Protein AF-A0A3M3ZAH5-F1 (afdb_monomer_lite)

Secondary structure (DSSP, 8-state):
-HHHHHHHHHHHHHHHS-TTSHHHHHHHHHHHHHHTSPPP--PPP-HHHHHHHHHHHHHHHHHTS---SSS-S--

Foldseek 3Di:
DVLVVLVVVLVVLVVPDDCPDPVSVVVNVVSVVVNPDDDDDDDDDCVVVVVVVVVVVVVVVVVPDPPPDDPDDDD

Sequence (75 aa):
MYSKAITEAQSVLKANFDQDDPQGKALVQGLDALASQPVSVKTPDLAPSLSAVQAYLERRHAAGKPAEAQQGASR

pLDDT: mean 83.19, std 14.74, range [44.31, 97.12]

Structure (mmCIF, N/CA/C/O backbone):
data_AF-A0A3M3ZAH5-F1
#
_entry.id   AF-A0A3M3ZAH5-F1
#
loop_
_atom_site.group_PDB
_atom_site.id
_atom_site.type_symbol
_atom_site.label_atom_id
_atom_site.label_alt_id
_atom_site.label_comp_id
_atom_site.label_asym_id
_atom_site.label_entity_id
_atom_site.label_seq_id
_atom_site.pdbx_PDB_ins_code
_atom_site.Cartn_x
_atom_site.Cartn_y
_atom_site.Cartn_z
_atom_site.occupancy
_atom_site.B_iso_or_equiv
_atom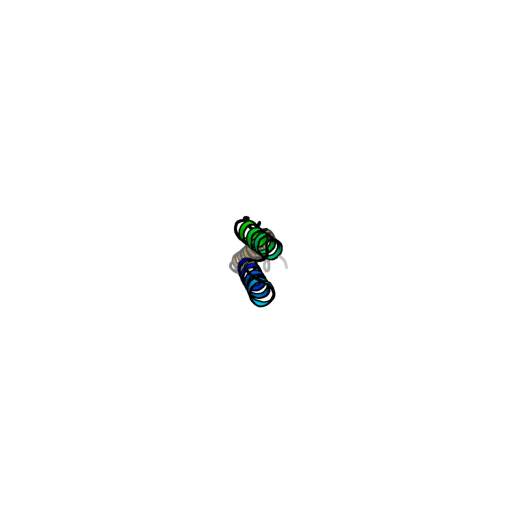_site.auth_seq_id
_atom_site.auth_comp_id
_atom_site.auth_asym_id
_atom_site.auth_atom_id
_atom_site.pdbx_PDB_model_num
ATOM 1 N N . MET A 1 1 ? 4.446 -3.138 2.612 1.00 77.69 1 MET A N 1
ATOM 2 C CA . MET A 1 1 ? 4.773 -2.113 3.631 1.00 77.69 1 MET A CA 1
ATOM 3 C C . MET A 1 1 ? 3.519 -1.438 4.166 1.00 77.69 1 MET A C 1
ATOM 5 O O . MET A 1 1 ? 3.293 -1.545 5.358 1.00 77.69 1 MET A O 1
ATOM 9 N N . TYR A 1 2 ? 2.671 -0.846 3.315 1.00 82.44 2 TYR A N 1
ATOM 10 C CA . TYR A 1 2 ? 1.424 -0.189 3.742 1.00 82.44 2 TYR A CA 1
ATOM 11 C C . TYR A 1 2 ? 0.486 -1.083 4.576 1.00 82.44 2 TYR A C 1
ATOM 13 O O . TYR A 1 2 ? 0.176 -0.750 5.713 1.00 82.44 2 TYR A O 1
ATOM 21 N N . SER A 1 3 ? 0.123 -2.265 4.067 1.00 85.38 3 SER A N 1
ATOM 22 C CA . SER A 1 3 ? -0.735 -3.219 4.790 1.00 85.38 3 SER A CA 1
ATOM 23 C C . SER A 1 3 ? -0.162 -3.633 6.148 1.00 85.38 3 SER A C 1
ATOM 25 O O . SER A 1 3 ? -0.877 -3.652 7.143 1.00 85.38 3 SER A O 1
ATOM 27 N N . LYS A 1 4 ? 1.151 -3.889 6.203 1.00 86.88 4 LYS A N 1
ATOM 28 C CA . LYS A 1 4 ? 1.865 -4.227 7.441 1.00 86.88 4 LYS A CA 1
ATOM 29 C C . LYS A 1 4 ? 1.753 -3.110 8.487 1.00 86.88 4 LYS A C 1
ATOM 31 O O . LYS A 1 4 ? 1.488 -3.407 9.645 1.00 86.88 4 LYS A O 1
ATOM 36 N N . ALA A 1 5 ? 1.903 -1.850 8.074 1.00 90.25 5 ALA A N 1
ATOM 37 C CA . ALA A 1 5 ? 1.782 -0.701 8.970 1.00 90.25 5 ALA A CA 1
ATOM 38 C C . ALA A 1 5 ? 0.360 -0.548 9.539 1.00 90.25 5 ALA A C 1
ATOM 40 O O . ALA A 1 5 ? 0.209 -0.242 10.719 1.00 90.25 5 ALA A O 1
ATOM 41 N N . ILE A 1 6 ? -0.682 -0.813 8.738 1.00 91.56 6 ILE A N 1
ATOM 42 C CA . ILE A 1 6 ? -2.069 -0.781 9.230 1.00 91.56 6 ILE A CA 1
ATOM 43 C C . ILE A 1 6 ? -2.321 -1.894 10.254 1.00 91.56 6 ILE A C 1
ATOM 45 O O . ILE A 1 6 ? -2.887 -1.628 11.312 1.00 91.56 6 ILE A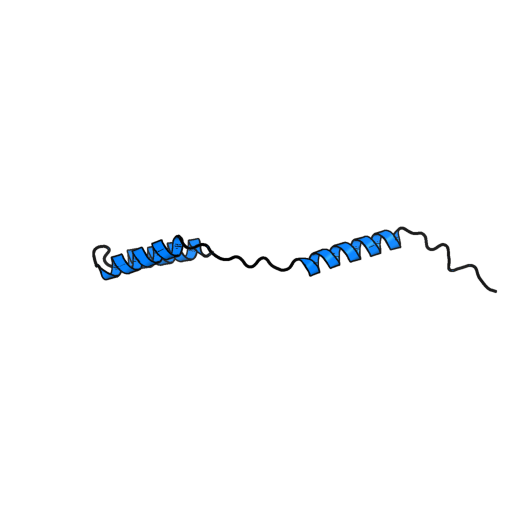 O 1
ATOM 49 N N . THR A 1 7 ? -1.855 -3.120 9.997 1.00 91.44 7 THR A N 1
ATOM 50 C CA . THR A 1 7 ? -1.975 -4.229 10.960 1.00 91.44 7 THR A CA 1
ATOM 51 C C . THR A 1 7 ? -1.281 -3.915 12.287 1.00 91.44 7 THR A C 1
ATOM 53 O O . THR A 1 7 ? -1.814 -4.206 13.356 1.00 91.44 7 THR A O 1
ATOM 56 N N . GLU A 1 8 ? -0.110 -3.287 12.234 1.00 92.06 8 GLU A N 1
ATOM 57 C CA . GLU A 1 8 ? 0.640 -2.896 13.426 1.00 92.06 8 GLU A CA 1
ATOM 58 C C . GLU A 1 8 ? -0.082 -1.794 14.216 1.00 92.06 8 GLU A C 1
ATOM 60 O O . GLU A 1 8 ? -0.243 -1.914 15.431 1.00 92.06 8 GLU A O 1
ATOM 65 N N . ALA A 1 9 ? -0.638 -0.788 13.532 1.00 92.00 9 ALA A N 1
ATOM 66 C CA . ALA A 1 9 ? -1.470 0.238 14.160 1.00 92.00 9 ALA A CA 1
ATOM 67 C C . ALA A 1 9 ? -2.718 -0.356 14.842 1.00 92.00 9 ALA A C 1
ATOM 69 O O . ALA A 1 9 ? -3.034 0.006 15.977 1.00 92.00 9 ALA A O 1
ATOM 70 N N . GLN A 1 10 ? -3.390 -1.320 14.203 1.00 91.00 10 GLN A N 1
ATOM 71 C CA . GLN A 1 10 ? -4.516 -2.039 14.810 1.00 91.00 10 GLN A CA 1
ATOM 72 C C . GLN A 1 10 ? -4.090 -2.816 16.062 1.00 91.00 10 GLN A C 1
ATOM 74 O O . GLN A 1 10 ? -4.821 -2.831 17.052 1.00 91.00 10 GLN A O 1
ATOM 79 N N . SER A 1 11 ? -2.909 -3.440 16.044 1.00 92.88 11 SER A N 1
ATOM 80 C CA . SER A 1 11 ? -2.366 -4.156 17.202 1.00 92.88 11 SER A CA 1
ATOM 81 C C . SER A 1 11 ? -2.098 -3.218 18.379 1.00 92.88 11 SER A C 1
ATOM 83 O O . SER A 1 11 ? -2.434 -3.553 19.512 1.00 92.88 11 SER A O 1
ATOM 85 N N . VAL A 1 12 ? -1.527 -2.037 18.125 1.00 93.75 12 VAL A N 1
ATOM 86 C CA . VAL A 1 12 ? -1.276 -1.027 19.164 1.00 93.75 12 VAL A CA 1
ATOM 87 C C . VAL A 1 12 ? -2.591 -0.517 19.746 1.00 93.75 12 VAL A C 1
ATOM 89 O O . VAL A 1 12 ? -2.712 -0.437 20.965 1.00 93.75 12 VAL A O 1
ATOM 92 N N . LEU A 1 13 ? -3.600 -0.237 18.916 1.00 90.38 13 LEU A N 1
ATOM 93 C CA . LEU A 1 13 ? -4.909 0.184 19.421 1.00 90.38 13 LEU A CA 1
ATOM 94 C C . LEU A 1 13 ? -5.550 -0.888 20.310 1.00 90.38 13 LEU A C 1
ATOM 96 O O . LEU A 1 13 ? -5.989 -0.579 21.412 1.00 90.38 13 LEU A O 1
ATOM 100 N N . LYS A 1 14 ? -5.537 -2.155 19.881 1.00 89.00 14 LYS A N 1
ATOM 101 C CA . LYS A 1 14 ? -6.087 -3.274 20.664 1.00 89.00 14 LYS A CA 1
ATOM 102 C C . LYS A 1 14 ? -5.357 -3.513 21.984 1.00 89.00 14 L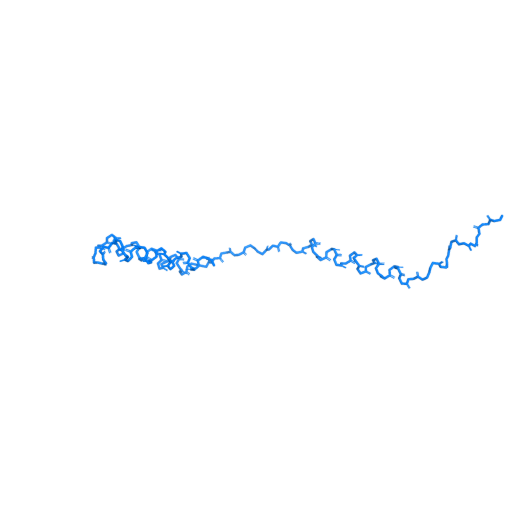YS A C 1
ATOM 104 O O . LYS A 1 14 ? -5.977 -3.955 22.941 1.00 89.00 14 LYS A O 1
ATOM 109 N N . ALA A 1 15 ? -4.054 -3.246 22.027 1.00 92.12 15 ALA A N 1
ATOM 110 C CA . ALA A 1 15 ? -3.243 -3.449 23.223 1.00 92.12 15 ALA A CA 1
ATOM 111 C C . ALA A 1 15 ? -3.362 -2.311 24.250 1.00 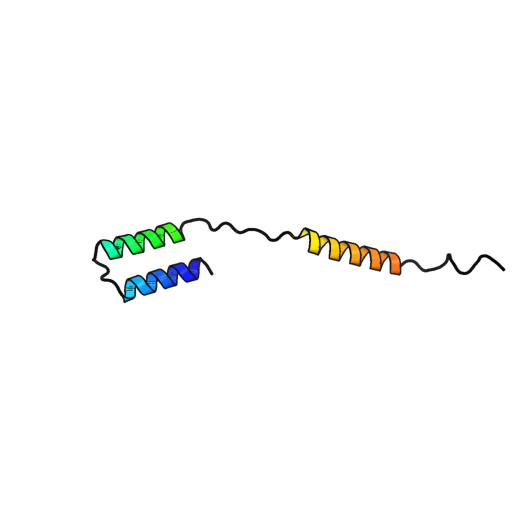92.12 15 ALA A C 1
ATOM 113 O O . ALA A 1 15 ? -3.084 -2.538 25.423 1.00 92.12 15 ALA A O 1
ATOM 114 N N . ASN A 1 16 ? -3.730 -1.097 23.821 1.00 89.50 16 ASN A N 1
ATOM 115 C CA . ASN A 1 16 ? -3.656 0.103 24.666 1.00 89.50 16 ASN A CA 1
ATOM 116 C C . ASN A 1 16 ? -5.016 0.746 24.973 1.00 89.50 16 ASN A C 1
ATOM 118 O O . ASN A 1 16 ? -5.078 1.606 25.848 1.00 89.50 16 ASN A O 1
ATOM 122 N N . PHE A 1 17 ? -6.087 0.360 24.277 1.00 87.75 17 PHE A N 1
ATOM 123 C CA . PHE A 1 17 ? -7.419 0.934 24.462 1.00 87.75 17 PHE A CA 1
ATOM 124 C C . PHE A 1 17 ? -8.443 -0.136 24.820 1.00 87.75 17 PHE A C 1
ATOM 126 O O . PHE A 1 17 ? -8.372 -1.270 24.342 1.00 87.75 17 PHE A O 1
ATOM 133 N N . ASP A 1 18 ? -9.426 0.262 25.626 1.00 85.62 18 ASP A N 1
ATOM 134 C CA . ASP A 1 18 ? -10.605 -0.555 25.871 1.00 85.62 18 ASP A CA 1
ATOM 135 C C . ASP A 1 18 ? -11.343 -0.790 24.543 1.00 85.62 18 ASP A C 1
ATOM 137 O O . ASP A 1 18 ? -11.658 0.146 23.804 1.00 85.62 18 ASP A O 1
ATOM 141 N N . GLN A 1 19 ? -11.570 -2.061 24.214 1.00 80.81 19 GLN A N 1
ATOM 142 C CA . GLN A 1 19 ? -12.226 -2.472 22.975 1.00 80.81 19 GLN A CA 1
ATOM 143 C C . GLN A 1 19 ? -13.699 -2.074 22.954 1.00 80.81 19 GLN A C 1
ATOM 145 O O . GLN A 1 19 ? -14.268 -1.979 21.867 1.00 80.81 19 GLN A O 1
ATOM 150 N N . ASP A 1 20 ? -14.310 -1.854 24.120 1.00 85.38 20 ASP A N 1
ATOM 151 C CA . ASP A 1 20 ? -15.715 -1.491 24.233 1.00 85.38 20 ASP A CA 1
ATOM 152 C C . ASP A 1 20 ? -15.976 0.009 24.261 1.00 85.38 20 ASP A C 1
ATOM 154 O O . ASP A 1 20 ? -17.113 0.428 24.006 1.00 85.38 20 ASP A O 1
ATOM 158 N N . ASP A 1 21 ? -14.920 0.802 24.439 1.00 89.38 21 ASP A N 1
ATOM 159 C CA . ASP A 1 21 ? -14.983 2.252 24.386 1.00 89.38 21 ASP A CA 1
ATOM 160 C C . ASP A 1 21 ? -15.366 2.748 22.973 1.00 89.38 21 ASP A C 1
ATOM 162 O O . ASP A 1 21 ? -14.772 2.338 21.964 1.00 89.38 21 ASP A O 1
ATOM 166 N N . PRO A 1 22 ? -16.360 3.648 22.857 1.00 88.31 22 PRO A N 1
ATOM 167 C CA . PRO A 1 22 ? -16.812 4.161 21.568 1.00 88.31 22 PRO A CA 1
ATOM 168 C C . PRO A 1 22 ? -15.726 4.914 20.784 1.00 88.31 22 PRO A C 1
ATOM 170 O O . PRO A 1 22 ? -15.759 4.891 19.551 1.00 88.31 22 PRO A O 1
ATOM 173 N N . GLN A 1 23 ? -14.752 5.552 21.444 1.00 86.56 23 GLN A N 1
ATOM 174 C CA . GLN A 1 23 ? -13.647 6.222 20.752 1.00 86.56 23 GLN A CA 1
ATOM 175 C C . GLN A 1 23 ? -12.654 5.195 20.194 1.00 86.56 23 GLN A C 1
ATOM 177 O O . GLN A 1 23 ? -12.236 5.311 19.040 1.00 86.56 23 GLN A O 1
ATOM 182 N N . GLY A 1 24 ? -12.338 4.150 20.964 1.00 88.12 24 GLY A N 1
ATOM 183 C CA . GLY A 1 24 ? -11.535 3.012 20.507 1.00 88.12 24 GLY A CA 1
ATOM 184 C C . GLY A 1 24 ? -12.145 2.325 19.280 1.00 88.12 24 GLY A C 1
ATOM 185 O O . GLY A 1 24 ? -11.458 2.109 18.276 1.00 88.12 24 GLY A O 1
ATOM 186 N N . LYS A 1 25 ? -13.460 2.074 19.307 1.00 88.62 25 LYS A N 1
ATOM 187 C CA . LYS A 1 25 ? -14.211 1.513 18.168 1.00 88.62 25 LYS A CA 1
ATOM 188 C C . LYS A 1 25 ? -14.124 2.400 16.924 1.00 88.62 25 LYS A C 1
ATOM 190 O O . LYS A 1 25 ? -13.884 1.883 15.833 1.00 88.62 25 LYS A O 1
ATOM 195 N N . ALA A 1 26 ? -14.256 3.718 17.078 1.00 90.94 26 ALA A N 1
ATOM 196 C CA . ALA A 1 26 ? -14.144 4.659 15.963 1.00 90.94 26 ALA A CA 1
ATOM 197 C C . ALA A 1 26 ? -12.742 4.655 15.322 1.00 90.94 26 ALA A C 1
ATOM 199 O O . ALA A 1 26 ? -12.619 4.693 14.097 1.00 90.94 26 ALA A O 1
ATOM 200 N N . LEU A 1 27 ? -11.679 4.555 16.129 1.00 90.31 27 LEU A N 1
ATOM 201 C CA . LEU A 1 27 ? -10.301 4.480 15.628 1.00 90.31 27 LEU A CA 1
ATOM 202 C C . LEU A 1 27 ? -10.040 3.187 14.843 1.00 90.31 27 LEU A C 1
ATOM 204 O O . LEU A 1 27 ? -9.446 3.236 13.765 1.00 90.31 27 LEU A O 1
ATOM 208 N N . VAL A 1 28 ? -10.516 2.040 15.340 1.00 89.62 28 VAL A N 1
ATOM 209 C CA . VAL A 1 28 ? -10.392 0.750 14.638 1.00 89.62 28 VAL A CA 1
ATOM 210 C C . VAL A 1 28 ? -11.139 0.781 13.303 1.00 89.62 28 VAL A C 1
ATOM 212 O O . VAL A 1 28 ? -10.558 0.428 12.278 1.00 89.62 28 VAL A O 1
ATOM 215 N N . GLN A 1 29 ? -12.372 1.297 13.285 1.00 91.06 29 GLN A N 1
ATOM 216 C CA . GLN A 1 29 ? -13.149 1.467 12.051 1.00 91.06 29 GLN A CA 1
ATOM 217 C C . GLN A 1 29 ? -12.441 2.372 11.033 1.00 91.06 29 GLN A C 1
ATOM 219 O O . GLN A 1 29 ? -12.464 2.092 9.834 1.00 91.06 29 GLN A O 1
ATOM 224 N N . GLY A 1 30 ? -11.774 3.433 11.494 1.00 90.50 30 GLY A N 1
ATOM 225 C CA . GLY A 1 30 ? -10.967 4.301 10.637 1.00 90.50 30 GLY A CA 1
ATOM 226 C C . GLY A 1 30 ? -9.787 3.569 9.992 1.00 90.50 30 GLY A C 1
ATOM 227 O O . GLY A 1 30 ? -9.520 3.758 8.804 1.00 90.50 30 GLY A O 1
ATOM 228 N N . LEU A 1 31 ? -9.107 2.695 10.740 1.00 91.12 31 LEU A N 1
ATOM 229 C CA . LEU A 1 31 ? -8.023 1.870 10.200 1.00 91.12 31 LEU A CA 1
ATOM 230 C C . LEU A 1 31 ? -8.527 0.816 9.210 1.00 91.12 31 LEU A C 1
ATOM 232 O O . LEU A 1 31 ? -7.863 0.586 8.202 1.00 91.12 31 LEU A O 1
ATOM 236 N N . ASP A 1 32 ? -9.688 0.209 9.456 1.00 90.31 32 ASP A N 1
ATOM 237 C CA . ASP A 1 32 ? -10.305 -0.746 8.525 1.00 90.31 32 ASP A CA 1
ATOM 238 C C . ASP A 1 32 ? -10.723 -0.064 7.215 1.00 90.31 32 ASP A C 1
ATOM 240 O O . ASP A 1 32 ? -10.437 -0.561 6.121 1.00 90.31 32 ASP A O 1
ATOM 244 N N . ALA A 1 33 ? -11.318 1.129 7.308 1.00 91.19 33 ALA A N 1
ATOM 245 C CA . ALA A 1 33 ? -11.637 1.941 6.140 1.00 91.19 33 ALA A CA 1
ATOM 246 C C . ALA A 1 33 ? -10.367 2.304 5.357 1.00 91.19 33 ALA A C 1
ATOM 248 O O . ALA A 1 33 ? -10.341 2.190 4.132 1.00 91.19 33 ALA A O 1
ATOM 249 N N . LEU A 1 34 ? -9.291 2.685 6.048 1.00 88.88 34 LEU A N 1
ATOM 250 C CA . LEU A 1 34 ? -8.010 3.007 5.426 1.00 88.88 34 LEU A CA 1
ATOM 251 C C . LEU A 1 34 ? -7.359 1.778 4.766 1.00 88.88 34 LEU A C 1
ATOM 253 O O . LEU A 1 34 ? -6.889 1.888 3.639 1.00 88.88 34 LEU A O 1
ATOM 257 N N . ALA A 1 35 ? -7.408 0.600 5.395 1.00 88.56 35 ALA A N 1
ATOM 258 C CA . ALA A 1 35 ? -6.920 -0.654 4.812 1.00 88.56 35 ALA A CA 1
ATOM 259 C C . ALA A 1 35 ? -7.611 -1.017 3.489 1.00 88.56 35 ALA A C 1
ATOM 261 O O . ALA A 1 35 ? -6.986 -1.626 2.622 1.00 88.56 35 ALA A O 1
ATOM 262 N N . SER A 1 36 ? -8.887 -0.652 3.337 1.00 87.56 36 SER A N 1
ATOM 263 C CA . SER A 1 36 ? -9.662 -0.921 2.122 1.00 87.56 36 SER A CA 1
ATOM 264 C C . SER A 1 36 ? -9.363 0.039 0.964 1.00 87.56 36 SER A C 1
ATOM 266 O O . SER A 1 36 ? -9.759 -0.227 -0.172 1.00 87.56 36 SER A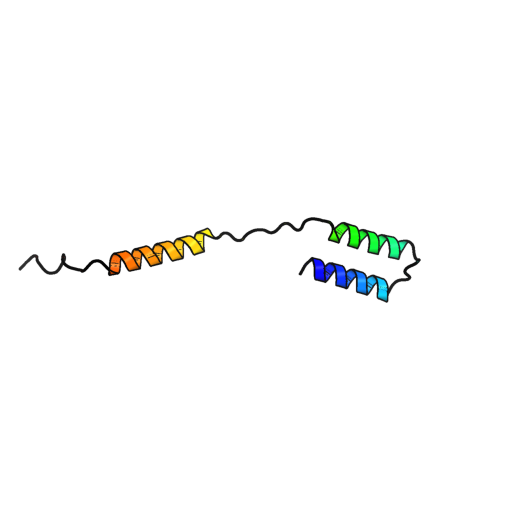 O 1
ATOM 268 N N . GLN A 1 37 ? -8.666 1.152 1.221 1.00 87.94 37 GLN A N 1
ATOM 269 C CA . GLN A 1 37 ? -8.383 2.138 0.186 1.00 87.94 37 GLN A CA 1
ATOM 270 C C . GLN A 1 37 ? -7.255 1.671 -0.748 1.00 87.94 37 GLN A C 1
ATOM 272 O O . GLN A 1 37 ? -6.217 1.183 -0.289 1.00 87.94 37 GLN A O 1
ATOM 277 N N . PRO A 1 38 ? -7.418 1.837 -2.074 1.00 79.81 38 PRO A N 1
ATOM 278 C CA . PRO A 1 38 ? -6.398 1.455 -3.035 1.00 79.81 38 PRO A CA 1
ATOM 279 C C . PRO A 1 38 ? -5.166 2.353 -2.898 1.00 79.81 38 PRO A C 1
ATOM 281 O O . PRO A 1 38 ? -5.254 3.581 -2.917 1.00 79.81 38 PRO A O 1
ATOM 284 N N . VAL A 1 39 ? -3.991 1.733 -2.811 1.00 78.88 39 VAL A N 1
ATOM 285 C CA . VAL A 1 39 ? -2.718 2.457 -2.781 1.00 78.88 39 VAL A CA 1
ATOM 286 C C . VAL A 1 39 ? -2.293 2.781 -4.210 1.00 78.88 39 VAL A C 1
ATOM 288 O O . VAL A 1 39 ? -2.094 1.880 -5.024 1.00 78.88 39 VAL A O 1
ATOM 291 N N . SER A 1 40 ? -2.134 4.068 -4.518 1.00 78.88 40 SER A N 1
ATOM 292 C CA . SER A 1 40 ? -1.589 4.490 -5.809 1.00 78.88 40 SER A CA 1
ATOM 293 C C . SER A 1 40 ? -0.091 4.201 -5.857 1.00 78.88 40 SER A C 1
ATOM 295 O O . SER A 1 40 ? 0.681 4.709 -5.041 1.00 78.88 40 SER A O 1
ATOM 297 N N . VAL A 1 41 ? 0.325 3.377 -6.817 1.00 75.69 41 VAL A N 1
ATOM 298 C CA . VAL A 1 41 ? 1.736 3.091 -7.075 1.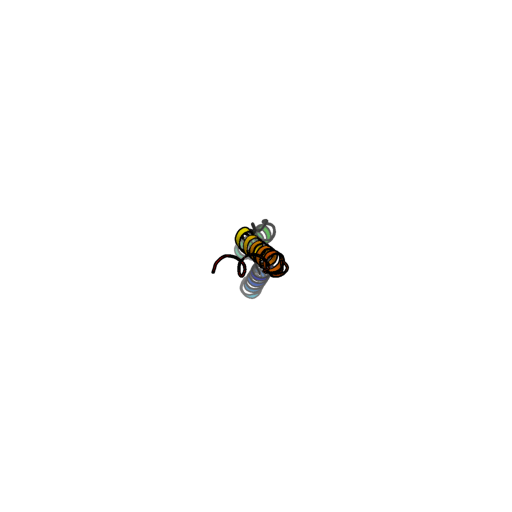00 75.69 41 VAL A CA 1
ATOM 299 C C . VAL A 1 41 ? 2.170 3.934 -8.264 1.00 75.69 41 VAL A C 1
ATOM 301 O O . VAL A 1 41 ? 1.692 3.741 -9.379 1.00 75.69 41 VAL A O 1
ATOM 304 N N . LYS A 1 42 ? 3.101 4.863 -8.039 1.00 79.56 42 LYS A N 1
ATOM 305 C CA . LYS A 1 42 ? 3.808 5.509 -9.146 1.00 79.56 42 LYS A CA 1
ATOM 306 C C . LYS A 1 42 ? 4.810 4.509 -9.704 1.00 79.56 42 LYS A C 1
ATOM 308 O O . LYS A 1 42 ? 5.784 4.175 -9.033 1.00 79.56 42 LYS A O 1
ATOM 313 N N . THR A 1 43 ? 4.561 4.015 -10.911 1.00 79.00 43 THR A N 1
ATOM 314 C CA . THR A 1 43 ? 5.553 3.216 -11.629 1.00 79.00 43 THR A CA 1
ATOM 315 C C . THR A 1 43 ? 6.763 4.099 -11.939 1.00 79.00 43 THR A C 1
ATOM 317 O O . THR A 1 43 ? 6.567 5.219 -12.423 1.00 79.00 43 THR A O 1
ATOM 320 N N . PRO A 1 44 ? 7.996 3.647 -11.656 1.00 82.88 44 PRO A N 1
ATOM 321 C CA . PRO A 1 44 ? 9.182 4.392 -12.053 1.00 82.88 44 PRO A CA 1
ATOM 322 C C . PRO A 1 44 ? 9.237 4.497 -13.580 1.00 82.88 44 PRO A C 1
ATOM 324 O O . PRO A 1 44 ? 8.831 3.571 -14.283 1.00 82.88 44 PRO A O 1
ATOM 327 N N . ASP A 1 45 ? 9.737 5.623 -14.086 1.00 91.69 45 ASP A N 1
ATOM 328 C CA . ASP A 1 45 ? 10.030 5.759 -15.511 1.00 91.69 45 ASP A CA 1
ATOM 329 C C . ASP A 1 45 ? 11.176 4.810 -15.891 1.00 91.69 45 ASP A C 1
ATOM 331 O O . ASP A 1 45 ? 12.240 4.815 -15.269 1.00 91.69 45 ASP A O 1
ATOM 335 N N . LEU A 1 46 ? 10.940 3.978 -16.905 1.00 93.81 46 LEU A N 1
ATOM 336 C CA . LEU A 1 46 ? 11.890 2.980 -17.396 1.00 93.81 46 LEU A CA 1
ATOM 337 C C . LEU A 1 46 ? 12.598 3.417 -18.684 1.00 93.81 46 LEU A C 1
ATOM 339 O O . LEU A 1 46 ? 13.491 2.701 -19.145 1.00 93.81 46 LEU A O 1
ATOM 343 N N . ALA A 1 47 ? 12.247 4.572 -19.261 1.00 96.19 47 ALA A N 1
ATOM 344 C CA . ALA A 1 47 ? 12.890 5.082 -20.468 1.00 96.19 47 ALA A CA 1
ATOM 345 C C . ALA A 1 47 ? 14.429 5.149 -20.349 1.00 96.19 47 ALA A C 1
ATOM 347 O O . ALA A 1 47 ? 15.100 4.689 -21.275 1.00 96.19 47 ALA A O 1
ATOM 348 N N . PRO A 1 48 ? 15.030 5.589 -19.220 1.00 94.31 48 PRO A N 1
ATOM 349 C CA . PRO A 1 48 ? 16.488 5.601 -19.075 1.00 94.31 48 PRO A CA 1
ATOM 350 C C . PRO A 1 48 ? 17.117 4.203 -19.147 1.00 94.31 48 PRO A C 1
ATOM 352 O O . PRO A 1 48 ? 18.155 4.013 -19.783 1.00 94.31 48 PRO A O 1
ATOM 355 N N . SER A 1 49 ? 16.480 3.207 -18.521 1.00 95.12 49 SER A N 1
ATOM 356 C CA . SER A 1 49 ? 16.951 1.819 -18.538 1.00 95.12 49 SER A CA 1
ATOM 357 C C . SER A 1 49 ? 16.864 1.210 -19.936 1.00 95.12 49 SER A C 1
ATOM 359 O O . SER A 1 49 ? 17.785 0.511 -20.358 1.00 95.12 49 SER A O 1
ATOM 361 N N . LEU A 1 50 ? 15.791 1.504 -20.674 1.00 95.81 50 LEU A N 1
ATOM 362 C CA . LEU A 1 50 ? 15.613 1.027 -22.043 1.00 95.81 50 LEU A CA 1
ATOM 363 C C . LEU A 1 50 ? 16.661 1.626 -22.991 1.00 95.81 50 LEU A C 1
ATOM 365 O O . LEU A 1 50 ? 17.291 0.886 -23.748 1.00 95.81 50 LEU A O 1
ATOM 369 N N . SER A 1 51 ? 16.904 2.934 -22.892 1.00 96.12 51 SER A N 1
ATOM 370 C CA . SER A 1 51 ? 17.928 3.625 -23.683 1.00 96.12 51 SER A CA 1
ATOM 371 C C . SER A 1 51 ? 19.327 3.051 -23.444 1.00 96.12 51 SER A C 1
ATOM 373 O O . SER A 1 51 ? 20.094 2.872 -24.387 1.00 96.12 51 SER A O 1
ATOM 375 N N . ALA A 1 52 ? 19.659 2.693 -22.198 1.00 96.50 52 ALA A N 1
ATOM 376 C CA . ALA A 1 52 ? 20.946 2.077 -21.875 1.00 96.50 52 ALA A CA 1
ATOM 377 C C . ALA A 1 52 ? 21.131 0.706 -22.555 1.00 96.50 52 ALA A C 1
ATOM 379 O O . ALA A 1 52 ? 22.209 0.409 -23.077 1.00 96.50 52 ALA A O 1
ATOM 380 N N . VAL A 1 53 ? 20.080 -0.120 -22.587 1.00 97.12 53 VAL A N 1
ATOM 381 C CA . VAL A 1 53 ? 20.105 -1.423 -23.272 1.00 97.12 53 VAL A CA 1
ATOM 382 C C . VAL A 1 53 ? 20.241 -1.244 -24.783 1.00 97.12 53 VAL A C 1
ATOM 384 O O . VAL A 1 53 ? 21.045 -1.936 -25.407 1.00 97.12 53 VAL A O 1
ATOM 387 N N . GLN A 1 54 ? 19.507 -0.297 -25.371 1.00 96.44 54 GLN A N 1
ATOM 388 C CA . GLN A 1 54 ? 19.588 0.009 -26.801 1.00 96.44 54 GLN A CA 1
ATOM 389 C C . GLN A 1 54 ? 21.003 0.448 -27.201 1.00 96.44 54 GLN A C 1
ATOM 391 O O . GLN A 1 54 ? 21.598 -0.168 -28.084 1.00 96.44 54 GLN A O 1
ATOM 396 N N . ALA A 1 55 ? 21.593 1.406 -26.481 1.00 95.75 55 ALA A N 1
ATOM 397 C CA . ALA A 1 55 ? 22.957 1.874 -26.736 1.00 95.75 55 ALA A CA 1
ATOM 398 C C . ALA A 1 55 ? 24.004 0.750 -26.612 1.00 95.75 55 ALA A C 1
ATOM 400 O O . ALA A 1 55 ? 24.968 0.681 -27.381 1.00 95.75 55 ALA A O 1
ATOM 401 N N . TYR A 1 56 ? 23.819 -0.170 -25.659 1.00 95.69 56 TYR A N 1
ATOM 402 C CA . TYR A 1 56 ? 24.685 -1.341 -25.529 1.00 95.69 56 TYR A CA 1
ATOM 403 C C . TYR A 1 56 ? 24.593 -2.263 -26.752 1.00 95.69 56 TYR A C 1
ATOM 405 O O . TYR A 1 56 ? 25.626 -2.701 -27.271 1.00 95.69 56 TYR A O 1
ATOM 413 N N . LEU A 1 57 ? 23.376 -2.551 -27.220 1.00 96.62 57 LEU A N 1
ATOM 414 C CA . LEU A 1 57 ? 23.162 -3.377 -28.407 1.00 96.62 57 LEU A CA 1
ATOM 415 C C . LEU A 1 57 ? 23.772 -2.717 -29.643 1.00 96.62 57 LEU A C 1
ATOM 417 O O . LEU A 1 57 ? 24.509 -3.380 -30.369 1.00 96.62 57 LEU A O 1
ATOM 421 N N . GLU A 1 58 ? 23.561 -1.417 -29.846 1.00 95.00 58 GLU A N 1
ATOM 422 C CA . GLU A 1 58 ? 24.159 -0.656 -30.949 1.00 95.00 58 GLU A CA 1
ATOM 423 C C . GLU A 1 58 ? 25.687 -0.735 -30.938 1.00 95.00 58 GLU A C 1
ATOM 425 O O . GLU A 1 58 ? 26.299 -1.062 -31.956 1.00 95.00 58 GLU A O 1
ATOM 430 N N . ARG A 1 59 ? 26.315 -0.532 -29.773 1.00 92.19 59 ARG A N 1
ATOM 431 C CA . ARG A 1 59 ? 27.769 -0.666 -29.616 1.00 92.19 59 ARG A CA 1
ATOM 432 C C . ARG A 1 59 ? 28.248 -2.075 -29.955 1.00 92.19 59 ARG A C 1
ATOM 434 O O . ARG A 1 59 ? 29.276 -2.229 -30.611 1.00 92.19 59 ARG A O 1
ATOM 441 N N . ARG A 1 60 ? 27.524 -3.108 -29.519 1.00 91.94 60 ARG A N 1
ATOM 442 C CA . ARG A 1 60 ? 27.866 -4.507 -29.808 1.00 91.94 60 ARG A CA 1
ATOM 443 C C . ARG A 1 60 ? 27.706 -4.835 -31.294 1.00 91.94 60 ARG A C 1
ATOM 445 O O . ARG A 1 60 ? 28.577 -5.489 -31.859 1.00 91.94 60 ARG A O 1
ATOM 452 N N . HIS A 1 61 ? 26.636 -4.363 -31.928 1.00 88.81 61 HIS A N 1
ATOM 453 C CA . HIS A 1 61 ? 26.413 -4.511 -33.366 1.00 88.81 61 HIS A CA 1
ATOM 454 C C . HIS A 1 61 ? 27.475 -3.772 -34.190 1.00 88.81 61 HIS A C 1
ATOM 456 O O . HIS A 1 61 ? 27.944 -4.307 -35.192 1.00 88.81 61 HIS A O 1
ATOM 462 N N . ALA A 1 62 ? 27.894 -2.580 -33.759 1.00 86.25 62 ALA A N 1
ATOM 463 C CA . ALA A 1 62 ? 28.963 -1.820 -34.400 1.00 86.25 62 ALA A CA 1
ATOM 464 C C . ALA A 1 62 ? 30.334 -2.497 -34.241 1.00 86.25 62 ALA A C 1
ATOM 466 O O . ALA A 1 62 ? 31.089 -2.570 -35.205 1.00 86.25 62 ALA A O 1
ATOM 467 N N . ALA A 1 63 ? 30.634 -3.053 -33.063 1.00 79.69 63 ALA A N 1
ATOM 468 C CA . ALA A 1 63 ? 31.881 -3.774 -32.797 1.00 79.69 63 ALA A CA 1
ATOM 469 C C . ALA A 1 63 ? 31.998 -5.120 -33.543 1.00 79.69 63 ALA A C 1
ATOM 471 O O . ALA A 1 63 ? 33.096 -5.648 -33.678 1.00 79.69 63 ALA A O 1
ATOM 472 N N . GLY A 1 64 ? 30.880 -5.681 -34.017 1.00 67.75 64 GLY A N 1
ATOM 473 C CA . GLY A 1 64 ? 30.850 -6.886 -34.851 1.00 67.75 64 GLY A CA 1
ATOM 474 C C . GLY A 1 64 ? 31.095 -6.637 -36.344 1.00 67.75 64 GLY A C 1
ATOM 475 O O . GLY A 1 64 ? 31.162 -7.601 -37.103 1.00 67.75 64 GLY A O 1
ATOM 476 N N . LYS A 1 65 ? 31.219 -5.376 -36.786 1.00 58.62 65 LYS A N 1
ATOM 477 C CA . LYS A 1 65 ? 31.644 -5.043 -38.152 1.00 58.62 65 LYS A CA 1
ATOM 478 C C . LYS A 1 65 ? 33.177 -4.955 -38.180 1.00 58.62 65 LYS A C 1
ATOM 480 O O . LYS A 1 65 ? 33.720 -4.125 -37.449 1.00 58.62 65 LYS A O 1
ATOM 485 N N . PRO A 1 66 ? 33.889 -5.778 -38.975 1.00 49.16 66 PRO A N 1
ATOM 486 C CA . PRO A 1 66 ? 35.332 -5.637 -39.118 1.00 49.16 66 PRO A CA 1
ATOM 487 C C . PRO A 1 66 ? 35.664 -4.235 -39.639 1.00 49.16 66 PRO A C 1
ATOM 489 O O . PRO A 1 66 ? 35.024 -3.721 -40.557 1.00 49.16 66 PRO A O 1
ATOM 492 N N . ALA A 1 67 ? 36.656 -3.604 -39.012 1.00 54.88 67 ALA A N 1
ATOM 493 C CA . ALA A 1 67 ? 37.212 -2.324 -39.424 1.00 54.88 67 ALA A CA 1
ATOM 494 C C . ALA A 1 67 ? 38.060 -2.500 -40.698 1.00 54.88 67 ALA A C 1
ATOM 496 O O . ALA A 1 67 ? 39.278 -2.385 -40.666 1.00 54.88 67 ALA A O 1
ATOM 497 N N . GLU A 1 68 ? 37.423 -2.788 -41.828 1.00 53.44 68 GLU A N 1
ATOM 498 C CA . GLU A 1 68 ? 38.057 -2.826 -43.149 1.00 53.44 68 GLU A CA 1
ATOM 499 C C . GLU A 1 68 ? 37.576 -1.634 -43.981 1.00 53.44 68 GLU A C 1
ATOM 501 O O . GLU A 1 68 ? 36.860 -1.802 -44.960 1.00 53.44 68 GLU A O 1
ATOM 506 N N . ALA A 1 69 ? 37.916 -0.404 -43.571 1.00 52.56 69 ALA A N 1
ATOM 507 C CA . ALA A 1 69 ? 37.716 0.777 -44.428 1.00 52.56 69 ALA A CA 1
ATOM 508 C C . ALA A 1 69 ? 38.512 2.039 -44.030 1.00 52.56 69 ALA A C 1
ATOM 510 O O . ALA A 1 69 ? 38.099 3.140 -44.388 1.00 52.56 69 ALA A O 1
ATOM 511 N N . GLN A 1 70 ? 39.630 1.950 -43.291 1.00 52.12 70 GLN A N 1
ATOM 512 C CA . GLN A 1 70 ? 40.406 3.171 -42.981 1.00 52.12 70 GLN A CA 1
ATOM 513 C C . GLN A 1 70 ? 41.933 3.041 -42.952 1.00 52.12 70 GLN A C 1
ATOM 515 O O . GLN A 1 70 ? 42.620 4.000 -42.617 1.00 52.12 70 GLN A O 1
ATOM 520 N N . GLN A 1 71 ? 42.486 1.908 -43.386 1.00 49.56 71 GLN A N 1
ATOM 521 C CA . GLN A 1 71 ? 43.920 1.769 -43.662 1.00 49.56 71 GLN A CA 1
ATOM 522 C C . GLN A 1 71 ? 44.105 1.387 -45.133 1.00 49.56 71 GLN A C 1
ATOM 524 O O . GLN A 1 71 ? 44.366 0.238 -45.463 1.00 49.56 71 GLN A O 1
ATOM 529 N N . GLY A 1 72 ? 43.875 2.337 -46.041 1.00 49.50 72 GLY A N 1
ATOM 530 C CA . GLY A 1 72 ? 43.944 2.050 -47.476 1.00 49.50 72 GLY A CA 1
ATOM 531 C C . GLY A 1 72 ? 43.703 3.233 -48.413 1.00 49.50 72 GLY A C 1
ATOM 532 O O . GLY A 1 72 ? 43.063 3.043 -49.433 1.00 49.50 72 GLY A O 1
ATOM 533 N N . ALA A 1 73 ? 44.153 4.438 -48.062 1.00 44.72 73 ALA A N 1
ATOM 534 C CA . ALA A 1 73 ? 44.308 5.607 -48.947 1.00 44.72 73 ALA A CA 1
ATOM 535 C C . ALA A 1 73 ? 44.917 6.721 -48.074 1.00 44.72 73 ALA A C 1
ATOM 537 O O . ALA A 1 73 ? 44.335 7.043 -47.046 1.00 44.72 73 ALA A O 1
ATOM 538 N N . SER A 1 74 ? 46.077 7.329 -48.301 1.00 45.75 74 SER A N 1
ATOM 539 C CA . SER A 1 74 ? 47.041 7.378 -49.405 1.00 45.75 74 SER A CA 1
ATOM 540 C C . SER A 1 74 ? 48.339 7.884 -48.741 1.00 45.75 74 SER A C 1
ATOM 542 O O . SER A 1 74 ? 48.273 8.757 -47.876 1.00 45.75 74 SER A O 1
ATOM 544 N N . ARG A 1 75 ? 49.469 7.176 -48.803 1.00 44.31 75 ARG A N 1
ATOM 545 C CA . ARG A 1 75 ? 50.568 7.365 -49.769 1.00 44.31 75 ARG A CA 1
ATOM 546 C C . ARG A 1 75 ? 50.566 8.658 -50.582 1.00 44.31 75 ARG A C 1
ATOM 548 O O . ARG A 1 75 ? 49.538 8.937 -51.230 1.00 44.31 75 ARG A O 1
#

InterPro domains:
  IPR007470 Putative uroporphyrinogen-III C-methyltransferase HemX [PF04375] (1-63)

Organism: NCBI:txid251706

Radius of gyration: 30.42 Å; chains: 1; bounding box: 67×14×76 Å